Protein AF-R6HM83-F1 (afdb_monomer_lite)

Sequence (57 aa):
MAVNRFVLNNISYHGAGAIKEMPGEIKRRGYGKALVCSDPDLVSFSVTAKVTDELDA

Structure (mmCIF, N/CA/C/O backbone):
data_AF-R6HM83-F1
#
_entry.id   AF-R6HM83-F1
#
loop_
_atom_site.group_PDB
_atom_site.id
_atom_site.type_symbol
_atom_site.label_atom_id
_atom_sit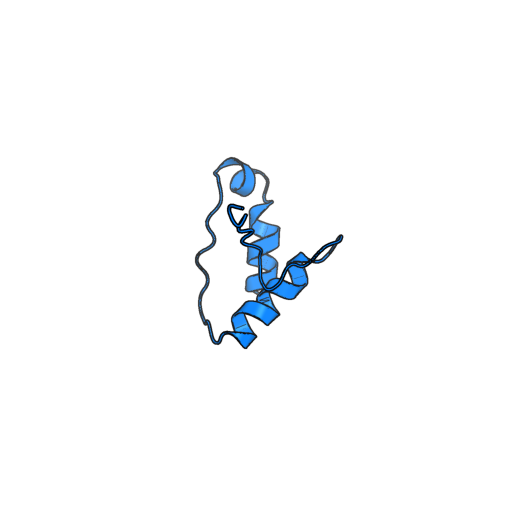e.label_alt_id
_atom_site.label_comp_id
_atom_site.label_asym_id
_atom_site.label_entity_id
_atom_site.label_seq_id
_atom_site.pdbx_PDB_ins_code
_atom_site.Cartn_x
_atom_site.Cartn_y
_atom_site.Cartn_z
_atom_site.occupancy
_atom_site.B_iso_or_equiv
_atom_site.auth_seq_id
_atom_site.auth_comp_id
_atom_site.auth_asym_id
_atom_site.auth_atom_id
_atom_site.pdbx_PDB_model_num
ATOM 1 N N . MET A 1 1 ? 30.350 -16.638 -20.149 1.00 70.94 1 MET A N 1
ATOM 2 C CA . MET A 1 1 ? 29.787 -15.452 -19.465 1.00 70.94 1 MET A CA 1
ATOM 3 C C . MET A 1 1 ? 28.548 -15.893 -18.705 1.00 70.94 1 MET A C 1
ATOM 5 O O . MET A 1 1 ? 27.742 -16.602 -19.292 1.00 70.94 1 MET A O 1
ATOM 9 N N . ALA A 1 2 ? 28.426 -15.553 -17.421 1.00 82.19 2 ALA A N 1
ATOM 10 C CA . ALA A 1 2 ? 27.226 -15.854 -16.638 1.00 82.19 2 ALA A CA 1
ATOM 11 C C . ALA A 1 2 ? 26.156 -14.775 -16.880 1.00 82.19 2 ALA A C 1
ATOM 13 O O . ALA A 1 2 ? 26.489 -13.599 -17.013 1.00 82.19 2 ALA A O 1
ATOM 14 N N . VAL A 1 3 ? 24.886 -15.175 -16.966 1.00 89.81 3 VAL A N 1
ATOM 15 C CA . VAL A 1 3 ? 23.750 -14.253 -17.127 1.00 89.81 3 VAL A CA 1
ATOM 16 C C . VAL A 1 3 ? 23.323 -13.728 -15.758 1.00 89.81 3 VAL A C 1
ATOM 18 O O . VAL A 1 3 ? 23.082 -14.515 -14.845 1.00 89.81 3 VAL A O 1
ATOM 21 N N . ASN A 1 4 ? 23.171 -12.407 -15.637 1.00 93.94 4 ASN A N 1
ATOM 22 C CA . ASN A 1 4 ? 22.600 -11.767 -14.453 1.00 93.94 4 ASN A CA 1
ATOM 23 C C . ASN A 1 4 ? 21.093 -11.581 -14.641 1.00 93.94 4 ASN A C 1
ATOM 25 O O . ASN A 1 4 ? 20.653 -11.010 -15.639 1.00 93.94 4 ASN A O 1
ATOM 29 N N . ARG A 1 5 ? 20.299 -12.052 -13.676 1.00 95.25 5 ARG A N 1
ATOM 30 C CA . ARG A 1 5 ? 18.838 -11.917 -13.694 1.00 95.25 5 ARG A CA 1
ATOM 31 C C . ARG A 1 5 ? 18.395 -10.789 -12.770 1.00 95.25 5 ARG A C 1
ATOM 33 O O . ARG A 1 5 ? 18.679 -10.835 -11.577 1.00 95.25 5 ARG A O 1
ATOM 40 N N 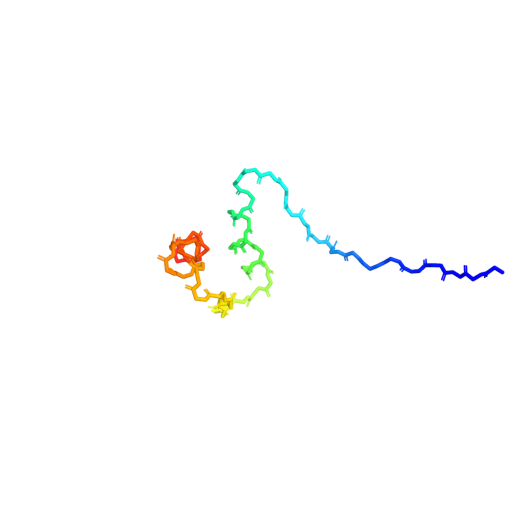. PHE A 1 6 ? 17.600 -9.869 -13.309 1.00 96.19 6 PHE A N 1
ATOM 41 C CA . PHE A 1 6 ? 16.828 -8.896 -12.537 1.00 96.19 6 PHE A CA 1
ATOM 42 C C . PHE A 1 6 ? 15.350 -9.289 -12.554 1.00 96.19 6 PHE A C 1
ATOM 44 O O . PHE A 1 6 ? 14.801 -9.586 -13.613 1.00 96.19 6 PHE A O 1
ATOM 51 N N . VAL A 1 7 ? 14.713 -9.306 -11.384 1.00 96.69 7 VAL A N 1
ATOM 52 C CA . VAL A 1 7 ? 13.262 -9.491 -11.250 1.00 96.69 7 VAL A CA 1
ATOM 53 C C . VAL A 1 7 ? 12.688 -8.171 -10.764 1.00 96.69 7 VAL A C 1
ATOM 55 O O . VAL A 1 7 ? 13.125 -7.657 -9.739 1.00 96.69 7 VAL A O 1
ATOM 58 N N . LEU A 1 8 ? 11.743 -7.624 -11.523 1.00 97.12 8 LEU A N 1
ATOM 59 C CA . LEU A 1 8 ? 11.128 -6.325 -11.269 1.00 97.12 8 LEU A CA 1
ATOM 60 C C . LEU A 1 8 ? 9.611 -6.472 -11.165 1.00 97.12 8 LEU A C 1
ATOM 62 O O . LEU A 1 8 ? 9.025 -7.444 -11.648 1.00 97.12 8 LEU A O 1
ATOM 66 N N . ASN A 1 9 ? 8.969 -5.478 -10.562 1.00 96.62 9 ASN A N 1
ATOM 67 C CA . ASN A 1 9 ? 7.521 -5.338 -10.588 1.00 96.62 9 ASN A CA 1
ATOM 68 C C . ASN A 1 9 ? 7.047 -5.122 -12.035 1.00 96.62 9 ASN A C 1
ATOM 70 O O . ASN A 1 9 ? 7.619 -4.319 -12.766 1.00 96.62 9 ASN A O 1
ATOM 74 N N . ASN A 1 10 ? 5.984 -5.820 -12.445 1.00 94.81 10 ASN A N 1
ATOM 75 C CA . ASN A 1 10 ? 5.379 -5.629 -13.770 1.00 94.81 10 ASN A CA 1
ATOM 76 C C . ASN A 1 10 ? 4.646 -4.278 -13.876 1.00 94.81 10 ASN A C 1
ATOM 78 O O . ASN A 1 10 ? 4.615 -3.671 -14.940 1.00 94.81 10 ASN A O 1
ATOM 82 N N . ILE A 1 11 ? 4.086 -3.811 -12.754 1.00 95.19 11 ILE A N 1
ATOM 83 C CA . ILE A 1 11 ? 3.393 -2.528 -12.618 1.00 95.19 11 ILE A CA 1
ATOM 84 C C . ILE A 1 11 ? 3.911 -1.855 -11.348 1.00 95.19 11 ILE A C 1
ATOM 86 O O . ILE A 1 11 ? 3.987 -2.497 -10.298 1.00 95.19 11 ILE A O 1
ATOM 90 N N . SER A 1 12 ? 4.279 -0.579 -11.457 1.00 96.25 12 SER A N 1
ATOM 91 C CA . SER A 1 12 ? 4.741 0.253 -10.348 1.00 96.25 12 SER A CA 1
ATOM 92 C C . SER A 1 12 ? 4.269 1.689 -10.557 1.00 96.25 12 SER A C 1
ATOM 94 O O . SER A 1 12 ? 4.48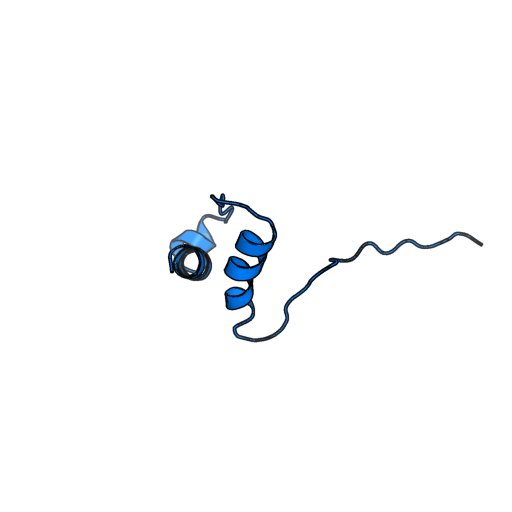4 2.263 -11.625 1.00 96.25 12 SER A O 1
ATOM 96 N N . TYR A 1 13 ? 3.624 2.263 -9.543 1.00 97.12 13 TYR A N 1
ATOM 97 C CA . TYR A 1 13 ? 3.112 3.631 -9.563 1.00 97.12 13 TYR A CA 1
ATOM 98 C C . TYR A 1 13 ? 4.024 4.537 -8.736 1.00 97.12 13 TYR A C 1
ATOM 100 O O . TYR A 1 13 ? 4.432 4.173 -7.634 1.00 97.12 13 TYR A O 1
ATOM 108 N N . HIS A 1 14 ? 4.351 5.719 -9.261 1.00 97.69 14 HIS A N 1
ATOM 109 C CA . HIS A 1 14 ? 5.306 6.641 -8.646 1.00 97.69 14 HIS A CA 1
ATOM 110 C C . HIS A 1 14 ? 4.736 8.059 -8.579 1.00 97.69 14 HIS A C 1
ATOM 112 O O . HIS A 1 14 ? 4.107 8.524 -9.526 1.00 97.69 14 HIS A O 1
ATOM 118 N N . GLY A 1 15 ? 5.009 8.757 -7.474 1.00 97.75 15 GLY A N 1
ATOM 119 C CA . GLY A 1 15 ? 4.580 10.139 -7.243 1.00 97.75 15 GLY A CA 1
ATOM 120 C C . GLY A 1 15 ? 3.534 10.282 -6.135 1.00 97.75 15 GLY A C 1
ATOM 121 O O . GLY A 1 15 ? 2.930 9.309 -5.679 1.00 97.75 15 GLY A O 1
ATOM 122 N N . ALA A 1 16 ? 3.337 11.518 -5.672 1.00 97.12 16 ALA A N 1
ATOM 123 C CA . ALA A 1 16 ? 2.306 11.827 -4.685 1.00 97.12 16 ALA A CA 1
ATOM 124 C C . ALA A 1 16 ? 0.915 11.512 -5.262 1.00 97.12 16 ALA A C 1
ATOM 126 O O . ALA A 1 16 ? 0.593 11.929 -6.370 1.00 97.12 16 ALA A O 1
ATOM 127 N N . GLY A 1 17 ? 0.099 10.771 -4.510 1.00 95.75 17 GLY A N 1
ATOM 128 C CA . GLY A 1 17 ? -1.233 10.341 -4.950 1.00 95.75 17 GLY A CA 1
ATOM 129 C C . GLY A 1 17 ? -1.281 8.984 -5.661 1.00 95.75 17 GLY A C 1
ATOM 130 O O . GLY A 1 17 ? -2.377 8.501 -5.917 1.00 95.75 17 GLY A O 1
ATOM 131 N N . ALA A 1 18 ? -0.140 8.322 -5.894 1.00 97.44 18 ALA A N 1
ATOM 132 C CA . ALA A 1 18 ? -0.077 6.993 -6.521 1.00 97.44 18 ALA A CA 1
ATOM 133 C C . ALA A 1 18 ? -0.918 5.910 -5.811 1.00 97.44 18 ALA A C 1
ATOM 135 O O . ALA A 1 18 ? -1.327 4.938 -6.439 1.00 97.44 18 ALA A O 1
ATOM 136 N N . ILE A 1 19 ? -1.212 6.085 -4.518 1.00 95.56 19 ILE A N 1
ATOM 137 C CA . ILE A 1 19 ? -2.076 5.185 -3.739 1.00 95.56 19 ILE A CA 1
ATOM 138 C C . ILE A 1 19 ? -3.487 5.028 -4.336 1.00 95.56 19 ILE A C 1
ATOM 140 O O . ILE A 1 19 ? -4.076 3.958 -4.215 1.00 95.56 19 ILE A O 1
ATOM 144 N N . LYS A 1 20 ? -3.985 6.042 -5.059 1.00 96.00 20 LYS A N 1
ATOM 145 C CA . LYS A 1 20 ? -5.325 6.058 -5.673 1.00 96.00 20 LYS A CA 1
ATOM 146 C C . LYS A 1 20 ? -5.504 5.066 -6.824 1.00 96.00 20 LYS A C 1
ATOM 148 O O . LYS A 1 20 ? -6.624 4.788 -7.232 1.00 96.00 20 LYS A O 1
ATOM 153 N N . GLU A 1 21 ? -4.414 4.519 -7.353 1.00 96.25 21 GLU A N 1
ATOM 154 C CA . GLU A 1 21 ? -4.456 3.536 -8.443 1.00 96.25 21 GLU A CA 1
ATOM 155 C C . GLU A 1 21 ? -4.746 2.109 -7.936 1.00 96.25 21 GLU A C 1
ATOM 157 O O . GLU A 1 21 ? -5.185 1.236 -8.690 1.00 96.25 21 GLU A O 1
ATOM 162 N N . MET A 1 22 ? -4.540 1.859 -6.638 1.00 93.81 22 MET A N 1
ATOM 163 C CA . MET A 1 22 ? -4.680 0.540 -6.017 1.00 93.81 22 MET A CA 1
ATOM 164 C C . MET A 1 22 ? -6.098 -0.061 -6.140 1.00 93.81 22 MET A C 1
ATOM 166 O O . MET A 1 22 ? -6.187 -1.237 -6.514 1.00 93.81 22 MET A O 1
ATOM 170 N N . PRO A 1 23 ? -7.210 0.667 -5.898 1.00 94.62 23 PRO A N 1
ATOM 171 C CA . PRO A 1 23 ? -8.553 0.100 -6.066 1.00 94.62 23 PRO A CA 1
ATOM 172 C C . PRO A 1 23 ? -8.821 -0.349 -7.511 1.00 94.62 23 PRO A C 1
ATOM 174 O O . PRO A 1 23 ? -9.409 -1.409 -7.750 1.00 94.62 23 PRO A O 1
ATOM 177 N N . GLY A 1 24 ? -8.309 0.408 -8.489 1.00 94.44 24 GLY A N 1
ATOM 178 C CA . GLY A 1 24 ? -8.380 0.066 -9.909 1.00 94.44 24 GLY A CA 1
ATOM 179 C C . GLY A 1 24 ? -7.660 -1.245 -10.239 1.00 94.44 24 GLY A C 1
ATOM 180 O O . GLY A 1 24 ? -8.209 -2.089 -10.952 1.00 94.44 24 GLY A O 1
ATOM 181 N N . GLU A 1 25 ? -6.471 -1.466 -9.674 1.00 94.81 25 GLU A N 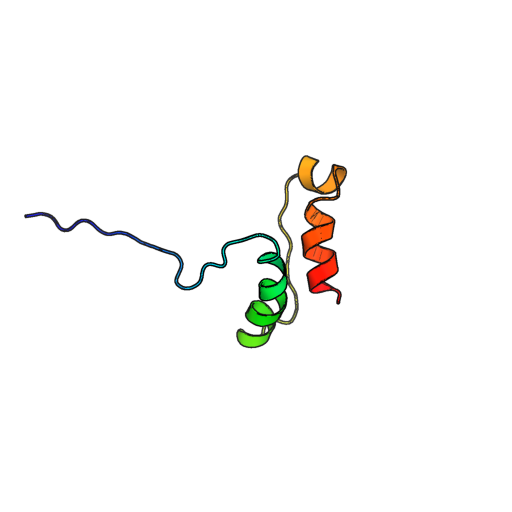1
ATOM 182 C CA . GLU A 1 25 ? -5.711 -2.717 -9.812 1.00 94.81 25 GLU A CA 1
ATOM 183 C C . GLU A 1 25 ? -6.452 -3.931 -9.240 1.00 94.81 25 GLU A C 1
ATOM 185 O O . GLU A 1 25 ? -6.501 -4.986 -9.88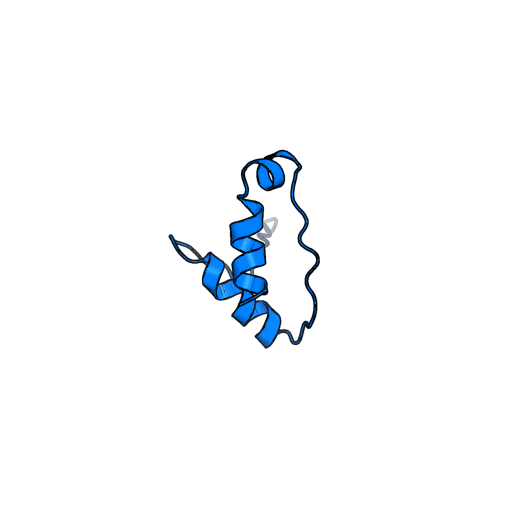0 1.00 94.81 25 GLU A O 1
ATOM 190 N N . ILE A 1 26 ? -7.044 -3.785 -8.052 1.00 94.56 26 ILE A N 1
ATOM 191 C CA . ILE A 1 26 ? -7.805 -4.844 -7.372 1.00 94.56 26 ILE A CA 1
ATOM 192 C C . ILE A 1 26 ? -9.025 -5.228 -8.213 1.00 94.56 26 ILE A C 1
ATOM 194 O O . ILE A 1 26 ? -9.227 -6.411 -8.508 1.00 94.56 26 ILE A O 1
ATOM 198 N N . LYS A 1 27 ? -9.780 -4.227 -8.683 1.00 94.38 27 LYS A N 1
ATOM 199 C CA . LYS A 1 27 ? -10.947 -4.427 -9.549 1.00 94.38 27 LYS A CA 1
ATOM 200 C C . LYS A 1 27 ? -10.566 -5.069 -10.880 1.00 94.38 27 LYS A C 1
ATOM 202 O O . LYS A 1 27 ? -11.220 -6.021 -11.300 1.00 94.38 27 LYS A O 1
ATOM 207 N N . ARG A 1 28 ? -9.490 -4.606 -11.528 1.00 95.69 28 ARG A N 1
ATOM 208 C CA . ARG A 1 28 ? -9.016 -5.161 -12.809 1.00 95.69 28 ARG A CA 1
ATOM 209 C C . ARG A 1 28 ? -8.615 -6.633 -12.692 1.00 95.69 28 ARG A C 1
ATOM 211 O O . ARG A 1 28 ? -8.753 -7.377 -13.657 1.00 95.69 28 ARG A O 1
ATOM 218 N N . ARG A 1 29 ? -8.128 -7.054 -11.522 1.00 95.38 29 ARG A N 1
ATOM 219 C CA . ARG A 1 29 ? -7.753 -8.448 -11.231 1.00 95.38 29 ARG A CA 1
ATOM 220 C C . ARG A 1 29 ? -8.929 -9.315 -10.768 1.00 95.38 29 ARG A C 1
ATOM 222 O O . ARG A 1 29 ? -8.757 -10.523 -10.653 1.00 95.38 29 ARG A O 1
ATOM 229 N N . GLY A 1 30 ? -10.104 -8.727 -10.531 1.00 96.38 30 GLY A N 1
ATOM 230 C CA . GLY A 1 30 ? -11.312 -9.447 -10.122 1.00 96.38 30 GLY A CA 1
ATOM 231 C C . GLY A 1 30 ? -11.339 -9.854 -8.645 1.00 96.38 30 GLY A C 1
ATOM 232 O O . GLY A 1 30 ? -12.028 -10.808 -8.291 1.00 96.38 30 GLY A O 1
ATOM 233 N N . TYR A 1 31 ? -10.593 -9.167 -7.776 1.00 95.81 31 TYR A N 1
ATOM 234 C CA . TYR A 1 31 ? -10.608 -9.437 -6.337 1.00 95.81 31 TYR A CA 1
ATOM 235 C C . TYR A 1 31 ? -11.738 -8.674 -5.635 1.00 95.81 31 TYR A C 1
ATOM 237 O O . TYR A 1 31 ? -12.017 -7.527 -5.971 1.00 95.81 31 TYR A O 1
ATOM 245 N N . GLY A 1 32 ? -12.368 -9.308 -4.639 1.00 91.31 32 GLY A N 1
ATOM 246 C CA . GLY A 1 32 ? -13.498 -8.730 -3.892 1.00 91.31 32 GLY A CA 1
ATOM 247 C C . GLY A 1 32 ? -13.220 -8.411 -2.421 1.00 91.31 32 GLY A C 1
ATOM 248 O O . GLY A 1 32 ? -14.071 -7.831 -1.757 1.00 91.31 32 GLY A O 1
ATOM 249 N N . LYS A 1 33 ? -12.061 -8.811 -1.884 1.00 93.19 33 LYS A N 1
ATOM 250 C CA . LYS A 1 33 ? -11.664 -8.518 -0.501 1.00 93.19 33 LYS A CA 1
ATOM 251 C C . LYS A 1 33 ? -10.147 -8.479 -0.375 1.00 93.19 33 LYS A C 1
ATOM 253 O O . LYS A 1 33 ? -9.475 -9.422 -0.790 1.00 93.19 33 LYS A O 1
ATOM 258 N N . ALA A 1 34 ? -9.626 -7.415 0.226 1.00 94.44 34 ALA A N 1
ATOM 259 C CA . ALA A 1 34 ? -8.214 -7.284 0.559 1.00 94.44 34 ALA A CA 1
ATOM 260 C C . ALA A 1 34 ? -7.971 -7.613 2.040 1.00 94.44 34 ALA A C 1
ATOM 262 O O . ALA A 1 34 ? -8.786 -7.288 2.903 1.00 94.44 34 ALA A O 1
ATOM 263 N N . LEU A 1 35 ? -6.834 -8.247 2.331 1.00 96.31 35 LEU A N 1
ATOM 264 C CA . LEU A 1 35 ? -6.252 -8.294 3.672 1.00 96.31 35 LEU A CA 1
ATOM 265 C C . LEU A 1 35 ? -5.118 -7.268 3.709 1.00 96.31 35 LEU A C 1
ATOM 267 O O . LEU A 1 35 ? -4.126 -7.431 3.000 1.00 96.31 35 LEU A O 1
ATOM 271 N N . VAL A 1 36 ? -5.272 -6.217 4.513 1.00 95.88 36 VAL A N 1
ATOM 272 C CA . VAL A 1 36 ? -4.240 -5.188 4.685 1.00 95.88 36 VAL A CA 1
ATOM 273 C C . VAL A 1 36 ? -3.301 -5.618 5.811 1.00 95.88 36 VAL A C 1
ATOM 275 O O . VAL A 1 36 ? -3.703 -5.683 6.970 1.00 95.88 36 VAL A O 1
ATOM 278 N N . CYS A 1 37 ? -2.051 -5.926 5.465 1.00 97.19 37 CYS A N 1
ATOM 279 C CA . CYS A 1 37 ? -0.999 -6.268 6.422 1.00 97.19 37 CYS A CA 1
ATOM 280 C C . CYS A 1 37 ? -0.138 -5.030 6.702 1.00 97.19 37 CYS A C 1
ATOM 282 O O . CYS A 1 37 ? 0.435 -4.466 5.772 1.00 97.19 37 CYS A O 1
ATOM 284 N N . SER A 1 38 ? -0.046 -4.627 7.969 1.00 97.19 38 SER A N 1
ATOM 285 C CA . SER A 1 38 ? 0.671 -3.429 8.420 1.00 97.19 38 SER A CA 1
ATOM 286 C C . SER A 1 38 ? 1.285 -3.669 9.804 1.00 97.19 38 SER A C 1
ATOM 288 O O . SER A 1 38 ? 0.908 -4.627 10.483 1.00 97.19 38 SER A O 1
ATOM 290 N N . ASP A 1 39 ? 2.233 -2.833 10.222 1.00 97.75 39 ASP A N 1
ATOM 291 C CA . ASP A 1 39 ? 2.827 -2.899 11.562 1.00 97.75 39 ASP A CA 1
ATOM 292 C C . ASP A 1 39 ? 2.028 -2.064 12.593 1.00 97.75 39 ASP A C 1
ATOM 294 O O . ASP A 1 39 ? 1.209 -1.217 12.209 1.00 97.75 39 ASP A O 1
ATOM 298 N N . PRO A 1 40 ? 2.212 -2.301 13.910 1.00 98.25 40 PRO A N 1
ATOM 299 C CA . PRO A 1 40 ? 1.466 -1.581 14.944 1.00 98.25 40 PRO A CA 1
ATOM 300 C C . PRO A 1 40 ? 1.634 -0.057 14.897 1.00 98.25 40 PRO A C 1
ATOM 302 O O . PRO A 1 40 ? 0.680 0.669 15.190 1.00 98.25 40 PRO A O 1
ATOM 305 N N . ASP A 1 41 ? 2.804 0.438 14.490 1.00 98.19 41 ASP A N 1
ATOM 306 C CA . ASP A 1 41 ? 3.104 1.869 14.473 1.00 98.19 41 ASP A CA 1
ATOM 307 C C . ASP A 1 41 ? 2.322 2.567 13.353 1.00 98.19 41 ASP A C 1
ATOM 309 O O . ASP A 1 41 ? 1.633 3.557 13.602 1.00 98.19 41 ASP A O 1
ATOM 313 N N . LEU A 1 42 ? 2.315 2.008 12.140 1.00 97.94 42 LEU A N 1
ATOM 314 C CA . LEU A 1 42 ? 1.539 2.524 11.007 1.00 97.94 42 LEU A CA 1
ATOM 315 C 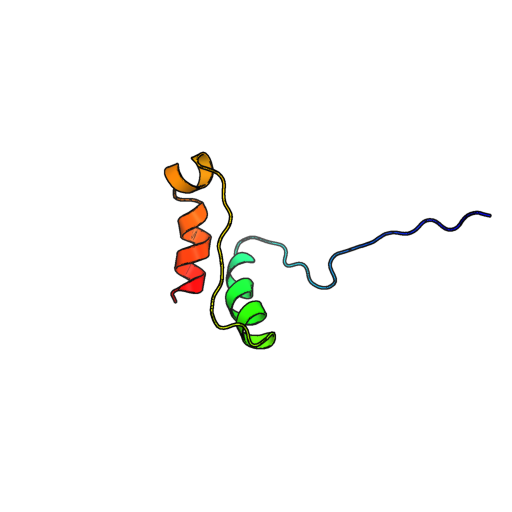C . LEU A 1 42 ? 0.030 2.487 11.255 1.00 97.94 42 LEU A C 1
ATOM 317 O O . LEU A 1 42 ? -0.709 3.304 10.693 1.00 97.94 42 LEU A O 1
ATOM 321 N N . VAL A 1 43 ? -0.452 1.541 12.062 1.00 97.31 43 VAL A N 1
ATOM 322 C CA . VAL A 1 43 ? -1.844 1.528 12.530 1.00 97.31 43 VAL A CA 1
ATOM 323 C C . VAL A 1 43 ? -2.068 2.649 13.547 1.00 97.31 43 VAL A C 1
ATOM 325 O O . VAL A 1 43 ? -2.982 3.451 13.362 1.00 97.31 43 VAL A O 1
ATOM 328 N N . SER A 1 44 ? -1.214 2.772 14.568 1.00 97.00 44 SER A N 1
ATOM 329 C CA . SER A 1 44 ? -1.358 3.790 15.622 1.00 97.00 44 SER A CA 1
ATOM 330 C C . SER A 1 44 ? -1.261 5.231 15.103 1.00 97.00 44 SER A C 1
ATOM 332 O O . SER A 1 44 ? -2.002 6.104 15.552 1.00 97.00 44 SER A O 1
ATOM 334 N N . PHE A 1 45 ? -0.425 5.479 14.091 1.00 97.75 45 PHE A N 1
ATOM 335 C CA . PHE A 1 45 ? -0.283 6.781 13.433 1.00 97.75 45 PHE A CA 1
ATOM 336 C C . PHE A 1 45 ? -1.312 7.025 12.323 1.00 97.75 45 PHE A C 1
ATOM 338 O O . PHE A 1 45 ? -1.212 8.020 11.605 1.00 97.75 45 PHE A O 1
ATOM 345 N N . SER A 1 46 ? -2.295 6.132 12.153 1.00 96.25 46 SER A N 1
ATOM 346 C CA . SER A 1 46 ? -3.335 6.235 11.118 1.00 96.25 46 SER A CA 1
ATOM 347 C C . SER A 1 46 ? -2.781 6.319 9.685 1.00 96.25 46 SER A C 1
ATOM 349 O O . SER A 1 46 ? -3.444 6.808 8.773 1.00 96.25 46 SER A O 1
ATOM 351 N N . VAL A 1 47 ? -1.565 5.821 9.443 1.00 97.31 47 VAL A N 1
ATOM 352 C CA . VAL A 1 47 ? -1.007 5.729 8.084 1.00 97.31 47 VAL A CA 1
ATOM 353 C C . VAL A 1 47 ? -1.709 4.619 7.311 1.00 97.31 47 VAL A C 1
ATOM 355 O O . VAL A 1 47 ? -2.035 4.806 6.142 1.00 97.31 47 VAL A O 1
ATOM 358 N N . THR A 1 48 ? -2.007 3.505 7.983 1.00 97.44 48 THR A N 1
ATOM 359 C CA . THR A 1 48 ? -2.778 2.390 7.409 1.00 97.44 48 THR A CA 1
ATOM 360 C C . THR A 1 48 ? -4.177 2.838 6.973 1.00 97.44 48 THR A C 1
ATOM 362 O O . THR A 1 48 ? -4.662 2.360 5.951 1.00 97.44 48 THR A O 1
ATOM 365 N N . ALA A 1 49 ? -4.777 3.811 7.675 1.00 97.00 49 ALA A N 1
ATOM 366 C CA . ALA A 1 49 ? -6.082 4.369 7.313 1.00 97.00 49 ALA A CA 1
ATOM 367 C C . ALA A 1 49 ? -6.083 4.958 5.894 1.00 97.00 49 ALA A C 1
ATOM 369 O O . ALA A 1 49 ? -7.001 4.716 5.129 1.00 97.00 49 ALA A O 1
ATOM 370 N N . LYS A 1 50 ? -4.981 5.590 5.460 1.00 96.06 50 LYS A N 1
ATOM 371 C CA . LYS A 1 50 ? -4.853 6.116 4.086 1.00 96.06 50 LYS A CA 1
ATOM 372 C C . LYS A 1 50 ? -5.027 5.045 3.004 1.00 96.06 50 LYS A C 1
ATOM 374 O O . LYS A 1 50 ? -5.363 5.381 1.878 1.00 96.06 50 LYS A O 1
ATOM 379 N N . VAL A 1 51 ? -4.727 3.783 3.319 1.00 96.31 51 VAL A N 1
ATOM 380 C CA . VAL A 1 51 ? -4.915 2.643 2.411 1.00 96.31 51 VAL A CA 1
ATOM 381 C C . VAL A 1 51 ? -6.345 2.128 2.513 1.00 96.31 51 VAL A C 1
ATOM 383 O O . VAL A 1 51 ? -6.977 1.924 1.485 1.00 96.31 51 VAL A O 1
ATOM 386 N N . THR A 1 52 ? -6.857 1.903 3.726 1.00 96.69 52 THR A N 1
ATOM 387 C CA . THR A 1 52 ? -8.207 1.349 3.916 1.00 96.69 52 THR A CA 1
ATOM 388 C C . THR A 1 52 ? -9.293 2.310 3.449 1.00 96.69 52 THR A C 1
ATOM 390 O O . THR A 1 52 ? -10.218 1.865 2.787 1.00 96.69 52 THR A O 1
ATOM 393 N N . ASP A 1 53 ? -9.126 3.615 3.667 1.00 96.19 53 ASP A N 1
ATOM 394 C CA . ASP A 1 53 ? -10.071 4.643 3.220 1.00 96.19 53 ASP A CA 1
ATOM 395 C C . ASP A 1 53 ? -10.213 4.651 1.687 1.00 96.19 53 ASP A C 1
ATOM 397 O O . ASP A 1 53 ? -11.309 4.821 1.163 1.00 96.19 53 ASP A O 1
ATOM 401 N N . GLU A 1 54 ? -9.119 4.415 0.952 1.00 95.50 54 GLU A N 1
ATOM 402 C CA . GLU A 1 54 ? -9.143 4.294 -0.516 1.00 95.50 54 GLU A CA 1
ATOM 403 C C . GLU A 1 54 ? -9.761 2.964 -0.984 1.00 95.50 54 GLU A C 1
ATOM 405 O O . GLU A 1 54 ? -10.244 2.873 -2.108 1.00 95.50 54 GLU A O 1
ATOM 410 N N . LEU A 1 55 ? -9.734 1.916 -0.152 1.00 94.25 55 LEU A N 1
ATOM 411 C CA . LEU A 1 55 ? -10.353 0.618 -0.456 1.00 94.25 55 LEU A CA 1
ATOM 412 C C . LEU A 1 55 ? -11.849 0.571 -0.123 1.00 94.25 55 LEU A C 1
ATOM 414 O O . LEU A 1 55 ? -12.554 -0.259 -0.699 1.00 94.25 55 LEU A O 1
ATOM 418 N N . ASP A 1 56 ? -12.305 1.421 0.797 1.00 92.19 56 ASP A N 1
ATOM 419 C CA . ASP A 1 56 ? -13.701 1.521 1.232 1.00 92.19 56 ASP A CA 1
ATOM 420 C C . ASP A 1 56 ? -14.538 2.496 0.374 1.00 92.19 56 ASP A C 1
ATOM 422 O O . ASP A 1 56 ? -15.770 2.443 0.427 1.00 92.19 56 ASP A O 1
ATOM 426 N N . ALA A 1 57 ? -13.885 3.376 -0.399 1.00 82.62 57 ALA A N 1
ATOM 427 C CA . ALA A 1 57 ? -14.506 4.367 -1.290 1.00 82.62 57 ALA A CA 1
ATOM 428 C C . ALA A 1 57 ? -15.140 3.759 -2.558 1.00 82.62 57 ALA A C 1
ATOM 430 O O . ALA A 1 57 ? -16.232 4.242 -2.945 1.00 82.62 57 ALA A O 1
#

pLDDT: mean 94.97, std 4.38, range [70.94, 98.25]

Foldseek 3Di:
DDDDDDDDDPDDFDDPPSLLCVLVVCVVVPHDDDDDDDDPVCVVVCVSVVNVVSNVD

Secondary structure (DSSP, 8-state):
-PPPP----SS---STTGGGGHHHHHHHTT---------HHHHHTTTTHHHHHHHH-

Radius of gyration: 15.43 Å; chains: 1; bounding box: 44×28×35 Å